Protein AF-A0A8D1YLF3-F1 (afdb_monomer_lite)

InterPro domains:
  IPR001211 Phospholipase A2 [PTHR11716] (1-70)
  IPR016090 Phospholipase A2-like, central domain [PF00068] (1-62)
  IPR016090 Phospholipase A2-like, central domain [SM00085] (1-77)
  IPR033113 Phospholipase A2, histidine active site [PS00118] (1-8)
  IPR036444 Phospholipase A2 domain superfamily [G3DSA:1.20.90.10] (1-81)
  IPR036444 Phospholipase A2 domain superfamily [SSF48619] (1-76)

Organism: Sus scrofa (NCBI:txid9823)

Foldseek 3Di:
DVLQLVVLVVVLVVVVAPLPPDDFDWDDDPNAIGGDPDDDPNRRSSSVSVNVVVVVCVVCVVVDDPVVPPDDVVPDDDDRDDD

Radius of gyration: 14.77 Å; chains: 1; bounding box: 30×37×29 Å

pLDDT: mean 91.06, std 10.95, range [52.22, 98.44]

Structure (mmCIF, N/CA/C/O backbone):
data_AF-A0A8D1YLF3-F1
#
_entry.id   AF-A0A8D1YLF3-F1
#
loop_
_atom_site.group_PDB
_atom_site.id
_atom_site.type_symbol
_atom_site.label_atom_id
_atom_site.label_alt_id
_atom_site.label_comp_id
_atom_site.label_asym_id
_atom_site.label_entity_id
_atom_site.label_seq_id
_atom_site.pdbx_PDB_ins_code
_atom_site.Cartn_x
_atom_site.Cartn_y
_atom_site.Cartn_z
_atom_site.occupancy
_atom_site.B_iso_or_equiv
_atom_site.auth_seq_id
_atom_site.auth_comp_id
_atom_site.auth_asym_id
_atom_site.auth_atom_id
_atom_site.pdbx_PDB_model_num
ATOM 1 N N . CYS A 1 1 ? 1.341 0.086 -11.867 1.00 95.69 1 CYS A N 1
ATOM 2 C CA . CYS A 1 1 ? 1.077 -0.587 -10.580 1.00 95.69 1 CYS A CA 1
ATOM 3 C C . CYS A 1 1 ? 1.208 0.401 -9.435 1.00 95.69 1 CYS A C 1
ATOM 5 O O . CYS A 1 1 ? 0.189 0.649 -8.817 1.00 95.69 1 CYS A O 1
ATOM 7 N N . CYS A 1 2 ? 2.388 1.001 -9.214 1.00 94.56 2 CYS A N 1
ATOM 8 C CA . CYS A 1 2 ? 2.611 1.950 -8.113 1.00 94.56 2 CYS A CA 1
ATOM 9 C C . CYS A 1 2 ? 1.635 3.132 -8.139 1.00 94.56 2 CYS A C 1
ATOM 11 O O . CYS A 1 2 ? 0.918 3.309 -7.179 1.00 94.56 2 CYS A O 1
ATOM 13 N N . TRP A 1 3 ? 1.449 3.808 -9.279 1.00 93.81 3 TRP A N 1
ATOM 14 C CA . TRP A 1 3 ? 0.491 4.924 -9.350 1.00 93.81 3 TRP A CA 1
ATOM 15 C C . TRP A 1 3 ? -0.948 4.568 -8.912 1.00 93.81 3 TRP A C 1
ATOM 17 O O . TRP A 1 3 ? -1.589 5.319 -8.191 1.00 93.81 3 TRP A O 1
ATOM 27 N N . VAL A 1 4 ? -1.451 3.385 -9.291 1.00 96.44 4 VAL A N 1
ATOM 28 C CA . VAL A 1 4 ? -2.784 2.912 -8.856 1.00 96.44 4 VAL A CA 1
ATOM 29 C C . VAL A 1 4 ? -2.801 2.595 -7.357 1.00 96.44 4 VAL A C 1
ATOM 31 O O . VAL A 1 4 ? -3.831 2.740 -6.705 1.00 96.44 4 VAL A O 1
ATOM 34 N N . HIS A 1 5 ? -1.676 2.123 -6.820 1.00 97.44 5 HIS A N 1
ATOM 35 C CA . HIS A 1 5 ? -1.505 1.848 -5.397 1.00 97.44 5 HIS A CA 1
ATOM 36 C C . HIS A 1 5 ? -1.454 3.150 -4.586 1.00 97.44 5 HIS A C 1
ATOM 38 O O . HIS A 1 5 ? -2.230 3.272 -3.644 1.00 97.44 5 HIS A O 1
ATOM 44 N N . ASP A 1 6 ? -0.688 4.146 -5.038 1.00 95.88 6 ASP A N 1
ATOM 45 C CA . ASP A 1 6 ? -0.620 5.487 -4.444 1.00 95.88 6 ASP A CA 1
ATOM 46 C C . ASP A 1 6 ? -2.002 6.161 -4.441 1.00 95.88 6 ASP A C 1
ATOM 48 O O . ASP A 1 6 ? -2.444 6.677 -3.418 1.00 95.88 6 ASP A O 1
ATOM 52 N N . TYR A 1 7 ? -2.743 6.071 -5.553 1.00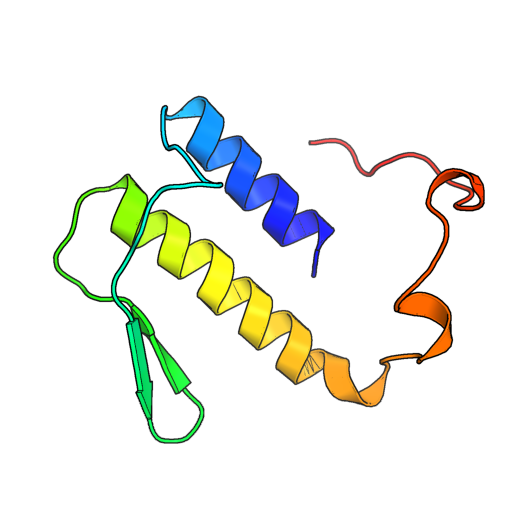 96.25 7 TYR A N 1
ATOM 53 C CA . TYR A 1 7 ? -4.126 6.552 -5.623 1.00 96.25 7 TYR A CA 1
ATOM 54 C C . TYR A 1 7 ? -5.047 5.827 -4.624 1.00 96.25 7 TYR A C 1
ATOM 56 O O . TYR A 1 7 ? -5.868 6.451 -3.953 1.00 96.25 7 TYR A O 1
ATOM 64 N N . CYS A 1 8 ? -4.897 4.506 -4.478 1.00 98.00 8 CYS A N 1
ATOM 65 C CA . CYS A 1 8 ? -5.655 3.724 -3.497 1.00 98.00 8 CYS A CA 1
ATOM 66 C C . CYS A 1 8 ? -5.356 4.182 -2.063 1.00 98.00 8 CYS A C 1
ATOM 68 O O . CYS A 1 8 ? -6.276 4.307 -1.259 1.00 98.00 8 CYS A O 1
ATOM 70 N N . TYR A 1 9 ? -4.087 4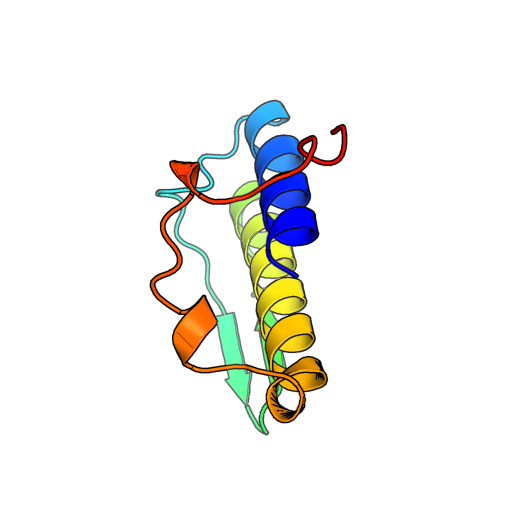.461 -1.755 1.00 97.81 9 TYR A N 1
ATOM 71 C CA . TYR A 1 9 ? -3.661 4.976 -0.456 1.00 97.81 9 TYR A CA 1
ATOM 72 C C . TYR A 1 9 ? -4.238 6.365 -0.182 1.00 97.81 9 TYR A C 1
ATOM 74 O O . TYR A 1 9 ? -4.861 6.546 0.862 1.00 97.81 9 TYR A O 1
ATOM 82 N N . ALA A 1 10 ? -4.145 7.293 -1.137 1.00 97.06 10 ALA A N 1
ATOM 83 C CA . ALA A 1 10 ? -4.709 8.637 -1.003 1.00 97.06 10 ALA A CA 1
ATOM 84 C C . ALA A 1 10 ? -6.211 8.597 -0.660 1.00 97.06 10 ALA A C 1
ATOM 86 O O . ALA A 1 10 ? -6.668 9.254 0.272 1.00 97.06 10 ALA A O 1
ATOM 87 N N . GLN A 1 11 ? -6.974 7.727 -1.329 1.00 97.69 11 GLN A N 1
ATOM 88 C CA . GLN A 1 11 ? -8.402 7.525 -1.053 1.00 97.69 11 GLN A CA 1
ATOM 89 C C . GLN A 1 11 ? -8.698 6.943 0.343 1.00 97.69 11 GLN A C 1
ATOM 91 O O . GLN A 1 11 ? -9.804 7.104 0.868 1.00 97.69 11 GLN A O 1
ATOM 96 N N . LEU A 1 12 ? -7.753 6.219 0.948 1.00 98.06 12 LEU A N 1
ATOM 97 C CA . LEU A 1 12 ? -7.876 5.734 2.325 1.00 98.06 12 LEU A CA 1
ATOM 98 C C . LEU A 1 12 ? -7.470 6.799 3.342 1.00 98.06 12 LEU A C 1
ATOM 100 O O . LEU A 1 12 ? -8.117 6.908 4.383 1.00 98.06 12 LEU A O 1
ATOM 104 N N . GLU A 1 13 ? -6.457 7.600 3.032 1.00 97.88 13 GLU A N 1
ATOM 105 C CA . GLU A 1 13 ? -6.022 8.733 3.853 1.00 97.88 13 GLU A CA 1
ATOM 106 C C . GLU A 1 13 ? -7.116 9.801 3.959 1.00 97.88 13 GLU A C 1
ATOM 108 O O . GLU A 1 13 ? -7.421 10.245 5.065 1.00 97.88 13 GLU A O 1
ATOM 113 N N . GLU A 1 14 ? -7.810 10.116 2.858 1.00 97.81 14 GLU A N 1
ATOM 114 C CA . GLU A 1 14 ? -8.999 10.990 2.852 1.00 97.81 14 GLU A CA 1
ATOM 115 C C . GLU A 1 14 ? -10.111 10.492 3.791 1.00 97.81 14 GLU A C 1
ATOM 117 O O . GLU A 1 14 ? -10.895 11.275 4.326 1.00 97.81 14 GLU A O 1
ATOM 122 N N . LYS A 1 15 ? -10.167 9.177 4.028 1.00 97.31 15 LYS A N 1
ATOM 123 C CA . LYS A 1 15 ? -11.126 8.525 4.933 1.00 97.31 15 LYS A CA 1
ATOM 124 C C . LYS A 1 15 ? -10.575 8.329 6.349 1.00 97.31 15 LYS A C 1
ATOM 126 O O . LYS A 1 15 ? -11.199 7.639 7.154 1.00 97.31 15 LYS A O 1
ATOM 131 N N . GLY A 1 16 ? -9.418 8.916 6.655 1.00 97.88 16 GLY A N 1
ATOM 132 C CA . GLY A 1 16 ? -8.787 8.885 7.974 1.00 97.88 16 GLY A CA 1
ATOM 133 C C . GLY A 1 16 ? -8.009 7.606 8.286 1.00 97.88 16 GLY A C 1
ATOM 134 O O . GLY A 1 16 ? -7.698 7.348 9.448 1.00 97.88 16 GLY A O 1
ATOM 135 N N . CYS A 1 17 ? -7.694 6.779 7.288 1.00 98.25 17 CYS A N 1
ATOM 136 C CA . CYS A 1 17 ? -6.878 5.589 7.497 1.00 98.25 17 CYS A CA 1
ATOM 137 C C . CYS A 1 17 ? -5.384 5.924 7.502 1.00 98.25 17 CYS A C 1
ATOM 139 O O . CYS A 1 17 ? -4.897 6.649 6.642 1.00 98.25 17 CYS A O 1
ATOM 141 N N . ASN A 1 18 ? -4.633 5.320 8.425 1.00 96.81 18 ASN A N 1
ATOM 142 C CA . ASN A 1 18 ? -3.177 5.449 8.458 1.00 96.81 18 ASN A CA 1
ATOM 143 C C . ASN A 1 18 ? -2.516 4.377 7.576 1.00 96.81 18 ASN A C 1
ATOM 145 O O . ASN A 1 18 ? -2.156 3.306 8.051 1.00 96.81 18 ASN A O 1
ATOM 149 N N . THR A 1 19 ? -2.379 4.647 6.284 1.00 96.75 19 THR A N 1
ATOM 150 C CA . THR A 1 19 ? -1.854 3.712 5.268 1.00 96.75 19 THR A CA 1
ATOM 151 C C . THR A 1 19 ? -0.422 3.230 5.531 1.00 96.75 19 THR A C 1
ATOM 153 O O . THR A 1 19 ? -0.066 2.122 5.130 1.00 96.75 19 THR A O 1
ATOM 156 N N . LEU A 1 20 ? 0.392 4.029 6.230 1.00 95.00 20 LEU A N 1
ATOM 157 C CA . LEU A 1 20 ? 1.802 3.733 6.492 1.00 95.00 20 LEU A CA 1
ATOM 158 C C . LEU A 1 20 ? 2.023 2.877 7.742 1.00 95.00 20 LEU A C 1
ATOM 160 O O . LEU A 1 20 ? 2.965 2.087 7.779 1.00 95.00 20 LEU A O 1
ATOM 164 N N . THR A 1 21 ? 1.186 3.026 8.775 1.00 96.38 21 THR A N 1
ATOM 165 C CA . THR A 1 21 ? 1.385 2.324 10.056 1.00 96.38 21 THR A CA 1
ATOM 166 C C . THR A 1 21 ? 0.264 1.350 10.415 1.00 96.38 21 THR A C 1
ATOM 168 O O . THR A 1 21 ? 0.412 0.579 11.365 1.00 96.38 21 THR A O 1
ATOM 171 N N . GLN A 1 22 ? -0.872 1.365 9.709 1.00 96.62 22 GLN A N 1
ATOM 172 C CA . GLN A 1 22 ? -1.987 0.456 9.974 1.00 96.62 22 GLN A CA 1
ATOM 173 C C . GLN A 1 22 ? -1.603 -0.981 9.615 1.00 96.62 22 GLN A C 1
ATOM 175 O O . GLN A 1 22 ? -1.460 -1.344 8.450 1.00 96.62 22 GLN A O 1
ATOM 180 N N . SER A 1 23 ? -1.538 -1.845 10.625 1.00 97.06 23 SER A N 1
ATOM 181 C CA . SER A 1 23 ? -1.393 -3.282 10.409 1.00 97.06 23 SER A CA 1
ATOM 182 C C . SER A 1 23 ? -2.726 -3.923 10.022 1.00 97.06 23 SER A C 1
ATOM 184 O O . SER A 1 23 ? -3.788 -3.561 10.542 1.00 97.06 23 SER A O 1
ATOM 186 N N . TYR A 1 24 ? -2.667 -4.912 9.132 1.00 97.56 24 TYR A N 1
ATOM 187 C CA . TYR A 1 24 ? -3.803 -5.727 8.706 1.00 97.56 24 TYR A CA 1
ATOM 188 C C . TYR A 1 24 ? -3.393 -7.202 8.590 1.00 97.56 24 TYR A C 1
ATOM 190 O O . TYR A 1 24 ? -2.210 -7.540 8.531 1.00 97.56 24 TYR A O 1
ATOM 198 N N . LYS A 1 25 ? -4.380 -8.104 8.579 1.00 97.50 25 LYS A N 1
ATOM 199 C CA . LYS A 1 25 ? -4.153 -9.554 8.490 1.00 97.50 25 LYS A CA 1
ATOM 200 C C . LYS A 1 25 ? -4.420 -10.057 7.075 1.00 97.50 25 LYS A C 1
ATOM 202 O O . LYS A 1 25 ? -5.432 -9.713 6.467 1.00 97.50 25 LYS A O 1
ATOM 207 N N . TYR A 1 26 ? -3.543 -10.927 6.590 1.00 97.44 26 TYR A N 1
ATOM 208 C CA . TYR A 1 26 ? -3.685 -11.611 5.309 1.00 97.44 26 TYR A CA 1
ATOM 209 C C . TYR A 1 26 ? -3.146 -13.039 5.405 1.00 97.44 26 TYR A C 1
ATOM 211 O O . TYR A 1 26 ? -2.410 -13.389 6.328 1.00 97.44 26 TYR A O 1
ATOM 219 N N . ARG A 1 27 ? -3.516 -13.871 4.435 1.00 97.44 27 ARG A N 1
ATOM 220 C CA . ARG A 1 27 ? -3.000 -15.230 4.264 1.00 97.44 27 ARG A CA 1
ATOM 221 C C . ARG A 1 27 ? -2.549 -15.421 2.827 1.00 97.44 27 ARG A C 1
ATOM 223 O O . ARG A 1 27 ? -3.213 -14.950 1.908 1.00 97.44 27 ARG A O 1
ATOM 230 N N . VAL A 1 28 ? -1.459 -16.155 2.632 1.00 97.25 28 VAL A N 1
ATOM 231 C CA . VAL A 1 28 ? -1.015 -16.590 1.305 1.00 97.25 28 VAL A CA 1
ATOM 232 C C . VAL A 1 28 ? -1.151 -18.100 1.214 1.00 97.25 28 VAL A C 1
ATOM 234 O O . VAL A 1 28 ? -0.627 -18.822 2.056 1.00 97.25 28 VAL A O 1
ATOM 237 N N . ALA A 1 29 ? -1.856 -18.585 0.198 1.00 97.06 29 ALA A N 1
ATOM 238 C CA . ALA A 1 29 ? -1.941 -20.008 -0.107 1.00 97.06 29 ALA A CA 1
ATOM 239 C C . ALA A 1 29 ? -2.070 -20.208 -1.612 1.00 97.06 29 ALA A C 1
ATOM 241 O O . ALA A 1 29 ? -2.779 -19.455 -2.277 1.00 97.06 29 ALA A O 1
ATOM 242 N N . TRP A 1 30 ? -1.365 -21.203 -2.154 1.00 95.50 30 TRP A N 1
ATOM 243 C CA . TRP A 1 30 ? -1.389 -21.524 -3.589 1.00 95.50 30 TRP A CA 1
ATOM 244 C C . TRP A 1 30 ? -1.037 -20.330 -4.498 1.00 95.50 30 TRP A C 1
ATOM 246 O O . TRP A 1 30 ? -1.476 -20.233 -5.639 1.00 95.50 30 TRP A O 1
ATOM 256 N N . GLY A 1 31 ? -0.245 -19.382 -3.986 1.00 91.94 31 GLY A N 1
ATOM 257 C CA . GLY A 1 31 ? 0.111 -18.159 -4.706 1.00 91.94 31 GLY A CA 1
ATOM 258 C C . GLY A 1 31 ? -1.019 -17.129 -4.834 1.00 91.94 31 GLY A C 1
ATOM 259 O O . GLY A 1 31 ? -0.866 -16.191 -5.627 1.00 91.94 31 GLY A O 1
ATOM 260 N N . LEU A 1 32 ? -2.111 -17.295 -4.077 1.00 96.12 32 LEU A N 1
ATOM 261 C CA . LEU A 1 32 ? -3.158 -16.302 -3.863 1.00 96.12 32 LEU A CA 1
ATOM 262 C C . LEU A 1 32 ? -3.008 -15.655 -2.485 1.00 96.12 32 LEU A C 1
ATOM 264 O O . LEU A 1 32 ? -2.820 -16.333 -1.476 1.00 96.12 32 LEU A O 1
ATOM 268 N N . VAL A 1 33 ? -3.141 -14.335 -2.458 1.00 97.44 33 VAL A N 1
ATOM 269 C CA . VAL A 1 33 ? -3.288 -13.528 -1.247 1.00 97.44 33 VAL A CA 1
ATOM 270 C C . VAL A 1 33 ? -4.777 -13.449 -0.919 1.00 97.44 33 VAL A C 1
ATOM 272 O O . VAL A 1 33 ? -5.580 -13.144 -1.798 1.00 97.44 33 VAL A O 1
ATOM 275 N N . THR A 1 34 ? -5.153 -13.715 0.327 1.00 97.44 34 THR A N 1
ATOM 276 C CA . THR A 1 34 ? -6.510 -13.542 0.866 1.00 97.44 34 THR A CA 1
ATOM 277 C C . THR A 1 34 ? -6.451 -12.554 2.025 1.00 97.44 34 THR A C 1
ATOM 279 O O . THR A 1 34 ? -5.703 -12.779 2.977 1.00 97.44 34 THR A O 1
ATOM 282 N N . CYS A 1 35 ? -7.225 -11.474 1.950 1.00 97.50 35 CYS A N 1
ATOM 283 C CA . CYS A 1 35 ? -7.382 -10.526 3.051 1.00 97.50 35 CYS A CA 1
ATOM 284 C C . CYS A 1 35 ? -8.319 -11.087 4.119 1.00 97.50 35 CYS A C 1
ATOM 286 O O . CYS A 1 35 ? -9.247 -11.828 3.800 1.00 97.50 35 CYS A O 1
ATOM 288 N N . ALA A 1 36 ? -8.075 -10.757 5.387 1.00 93.56 36 ALA A N 1
ATOM 289 C CA . ALA A 1 36 ? -8.998 -11.130 6.449 1.00 93.56 36 ALA A CA 1
ATOM 290 C C . ALA A 1 36 ? -10.354 -10.430 6.259 1.00 93.56 36 ALA A C 1
ATOM 292 O O . ALA A 1 36 ? -10.405 -9.224 6.046 1.00 93.56 36 ALA A O 1
ATOM 293 N N . GLU A 1 37 ? -11.446 -11.186 6.387 1.00 87.38 37 GLU A N 1
ATOM 294 C CA . GLU A 1 37 ? -12.817 -10.655 6.296 1.00 87.38 37 GLU A CA 1
ATOM 295 C C . GLU A 1 37 ? -13.231 -9.866 7.547 1.00 87.38 37 GLU A C 1
ATOM 297 O O . GLU A 1 37 ? -14.166 -9.072 7.510 1.00 87.38 37 GLU A O 1
ATOM 302 N N . ARG A 1 38 ? -12.537 -10.087 8.672 1.00 89.75 38 ARG A N 1
ATOM 303 C CA . ARG A 1 38 ? -12.767 -9.384 9.939 1.00 89.75 38 ARG A CA 1
ATOM 304 C C . ARG A 1 38 ? -11.647 -8.383 10.200 1.00 89.75 38 ARG A C 1
ATOM 306 O O . ARG A 1 38 ? -10.479 -8.765 10.274 1.00 89.75 38 ARG A O 1
ATOM 313 N N . GLY A 1 39 ? -12.030 -7.133 10.421 1.00 91.50 39 GLY A N 1
ATOM 314 C CA . GLY A 1 39 ? -11.140 -6.024 10.744 1.00 91.50 39 GLY A CA 1
ATOM 315 C C . GLY A 1 39 ? -11.885 -4.696 10.666 1.00 91.50 39 GLY A C 1
ATOM 316 O O . GLY A 1 39 ? -13.062 -4.656 10.304 1.00 91.50 39 GLY A O 1
ATOM 317 N N . SER A 1 40 ? -11.203 -3.601 10.994 1.00 96.19 40 SER A N 1
ATOM 318 C CA . SER A 1 40 ? -11.737 -2.268 10.714 1.00 96.19 40 SER A CA 1
ATOM 319 C C . SER A 1 40 ? -11.855 -2.034 9.202 1.00 96.19 40 SER A C 1
ATOM 321 O O . SER A 1 40 ? -11.243 -2.738 8.386 1.00 96.19 40 SER A O 1
ATOM 323 N N . TYR A 1 41 ? -12.611 -1.002 8.823 1.00 96.44 41 TYR A N 1
ATOM 324 C CA . TYR A 1 41 ? -12.664 -0.529 7.439 1.00 96.44 41 TYR A CA 1
ATOM 325 C C . TYR A 1 41 ? -11.249 -0.315 6.873 1.00 96.44 41 TYR A C 1
ATOM 327 O O . TYR A 1 41 ? -10.912 -0.874 5.829 1.00 96.44 41 TYR A O 1
ATOM 335 N N . CYS A 1 42 ? -10.394 0.399 7.613 1.00 97.75 42 CYS A N 1
ATOM 336 C CA . CYS A 1 42 ? -9.025 0.683 7.193 1.00 97.75 42 CYS A CA 1
ATOM 337 C C . CYS A 1 42 ? -8.193 -0.585 7.002 1.00 97.75 42 CYS A C 1
ATOM 339 O O . CYS A 1 42 ? -7.513 -0.710 5.993 1.00 97.75 42 CYS A O 1
ATOM 341 N N . GLN A 1 43 ? -8.287 -1.559 7.910 1.00 98.12 43 GLN A N 1
ATOM 342 C CA . GLN A 1 43 ? -7.547 -2.819 7.778 1.00 98.12 43 GLN A CA 1
ATOM 343 C C . GLN A 1 43 ? -7.943 -3.592 6.519 1.00 98.12 43 GLN A C 1
ATOM 345 O O . GLN A 1 43 ? -7.088 -4.089 5.786 1.00 98.12 43 GLN A O 1
ATOM 350 N N . THR A 1 44 ? -9.246 -3.683 6.267 1.00 97.31 44 THR A N 1
ATOM 351 C CA . THR A 1 44 ? -9.789 -4.476 5.161 1.00 97.31 44 THR A CA 1
ATOM 352 C C . THR A 1 44 ? -9.469 -3.832 3.813 1.00 97.31 44 THR A C 1
ATOM 354 O O . THR A 1 44 ? -9.041 -4.506 2.871 1.00 97.31 44 THR A O 1
ATOM 357 N N . GLN A 1 45 ? -9.630 -2.510 3.715 1.00 97.88 45 GLN A N 1
ATOM 358 C CA . GLN A 1 45 ? -9.367 -1.787 2.475 1.00 97.88 45 GLN A CA 1
ATOM 359 C C . GLN A 1 45 ? -7.874 -1.645 2.184 1.00 97.88 45 GLN A C 1
ATOM 361 O O . GLN A 1 45 ? -7.473 -1.835 1.037 1.00 97.88 45 GLN A O 1
ATOM 366 N N . LEU A 1 46 ? -7.044 -1.404 3.204 1.00 98.38 46 LEU A N 1
ATOM 367 C CA . LEU A 1 46 ? -5.594 -1.333 3.032 1.00 98.38 46 LEU A CA 1
ATOM 368 C C . LEU A 1 46 ? -5.039 -2.660 2.502 1.00 98.38 46 LEU A C 1
ATOM 370 O O . LEU A 1 46 ? -4.340 -2.678 1.490 1.00 98.38 46 LEU A O 1
ATOM 374 N N . CYS A 1 47 ? -5.469 -3.786 3.083 1.00 98.38 47 CYS A N 1
ATOM 375 C CA . CYS A 1 47 ? -5.127 -5.104 2.550 1.00 98.38 47 CYS A CA 1
ATOM 376 C C . CYS A 1 47 ? -5.567 -5.272 1.088 1.00 98.38 47 CYS A C 1
ATOM 378 O O . CYS A 1 47 ? -4.842 -5.843 0.276 1.00 98.38 47 CYS A O 1
ATOM 380 N N . THR A 1 48 ? -6.748 -4.764 0.729 1.00 97.75 48 THR A N 1
ATOM 381 C CA . THR A 1 48 ? -7.270 -4.853 -0.641 1.00 97.75 48 THR A CA 1
ATOM 382 C C . THR A 1 48 ? -6.430 -4.034 -1.630 1.00 97.75 48 THR A C 1
ATOM 384 O O . THR A 1 48 ? -6.170 -4.514 -2.739 1.00 97.75 48 THR A O 1
ATOM 387 N N . CYS A 1 49 ? -5.974 -2.832 -1.252 1.00 98.31 49 CYS A N 1
ATOM 388 C CA . CYS A 1 49 ? -5.034 -2.040 -2.055 1.00 98.31 49 CYS A CA 1
ATOM 389 C C . CYS A 1 49 ? -3.745 -2.836 -2.321 1.00 98.31 49 CYS A C 1
ATOM 391 O O . CYS A 1 49 ? -3.341 -3.000 -3.478 1.00 98.31 49 CYS A O 1
ATOM 393 N N . ASP A 1 50 ? -3.156 -3.414 -1.272 1.00 98.44 50 ASP A N 1
ATOM 394 C CA . ASP A 1 50 ? -1.884 -4.137 -1.356 1.00 98.44 50 ASP A CA 1
ATOM 395 C C . ASP A 1 50 ? -2.009 -5.471 -2.103 1.00 98.44 50 ASP A C 1
ATOM 397 O O . ASP A 1 50 ? -1.149 -5.830 -2.912 1.00 98.44 50 ASP A O 1
ATOM 401 N N . GLN A 1 51 ? -3.123 -6.184 -1.930 1.00 98.38 51 GLN A N 1
ATOM 402 C CA . GLN A 1 51 ? -3.443 -7.390 -2.693 1.00 98.38 51 GLN A CA 1
ATOM 403 C C . GLN A 1 51 ? -3.473 -7.093 -4.201 1.00 98.38 51 GLN A C 1
ATOM 405 O O . GLN A 1 51 ? -2.843 -7.800 -4.996 1.00 98.38 51 GLN A O 1
ATOM 410 N N . LYS A 1 52 ? -4.182 -6.030 -4.609 1.00 98.31 52 LYS A N 1
ATOM 411 C CA . LYS A 1 52 ? -4.245 -5.598 -6.014 1.00 98.31 52 LYS A CA 1
ATOM 412 C C . LYS A 1 52 ? -2.869 -5.183 -6.528 1.00 98.31 52 LYS A C 1
ATOM 414 O O . LYS A 1 52 ? -2.509 -5.536 -7.655 1.00 98.31 52 LYS A O 1
ATOM 419 N N . PHE A 1 53 ? -2.086 -4.481 -5.710 1.00 98.31 53 PHE A N 1
ATOM 420 C CA . PHE A 1 53 ? -0.727 -4.074 -6.051 1.00 98.31 53 PHE A CA 1
ATOM 421 C C . PHE A 1 53 ? 0.176 -5.280 -6.329 1.00 98.31 53 PHE A C 1
ATOM 423 O O . PHE A 1 53 ? 0.763 -5.370 -7.412 1.00 98.31 53 PHE A O 1
ATOM 430 N N . VAL A 1 54 ? 0.211 -6.261 -5.424 1.00 97.56 54 VAL A N 1
ATOM 431 C CA . VAL A 1 54 ? 1.013 -7.484 -5.585 1.00 97.56 54 VAL A CA 1
ATOM 432 C C . VAL A 1 54 ? 0.588 -8.273 -6.824 1.00 97.56 54 VAL A C 1
ATOM 434 O O . VAL A 1 54 ? 1.446 -8.754 -7.569 1.00 97.56 54 VAL A O 1
ATOM 437 N N . TYR A 1 55 ? -0.711 -8.375 -7.117 1.00 97.94 55 TYR A N 1
ATOM 438 C CA . TYR A 1 55 ? -1.165 -9.032 -8.346 1.00 97.94 55 TYR A CA 1
ATOM 439 C C . TYR A 1 55 ? -0.785 -8.263 -9.613 1.00 97.94 55 TYR A C 1
ATOM 441 O O . TYR A 1 55 ? -0.378 -8.884 -10.601 1.00 97.94 55 TYR A O 1
ATOM 449 N N . CYS A 1 56 ? -0.839 -6.929 -9.585 1.00 98.00 56 CYS A N 1
ATOM 450 C CA . CYS A 1 56 ? -0.343 -6.099 -10.679 1.00 98.00 56 CYS A CA 1
ATOM 451 C C . CYS A 1 56 ? 1.153 -6.350 -10.926 1.00 98.00 56 CYS A C 1
ATOM 453 O O . CYS A 1 56 ? 1.554 -6.579 -12.070 1.00 98.00 56 CYS A O 1
ATOM 455 N N . LEU A 1 57 ? 1.971 -6.385 -9.869 1.00 96.25 57 LEU A N 1
ATOM 456 C CA . LEU A 1 57 ? 3.399 -6.694 -9.970 1.00 96.25 57 LEU A CA 1
ATOM 457 C C . LEU A 1 57 ? 3.642 -8.109 -10.510 1.00 96.25 57 LEU A C 1
ATOM 459 O O . LEU A 1 57 ? 4.410 -8.281 -11.454 1.00 96.25 57 LEU A O 1
ATOM 463 N N . LYS A 1 58 ? 2.945 -9.120 -9.973 1.00 95.38 58 LYS A N 1
ATOM 464 C CA . LYS A 1 58 ? 3.054 -10.520 -10.416 1.00 95.38 58 LYS A CA 1
ATOM 465 C C . LYS A 1 58 ? 2.760 -10.660 -11.912 1.00 95.38 58 LYS A C 1
ATOM 467 O O . LYS A 1 58 ? 3.519 -11.324 -12.617 1.00 95.38 58 LYS A O 1
ATOM 472 N N . ARG A 1 59 ? 1.705 -10.001 -12.408 1.00 96.31 59 ARG A N 1
ATOM 473 C CA . ARG A 1 59 ? 1.331 -9.995 -13.834 1.00 96.31 59 ARG A CA 1
ATOM 474 C C . ARG A 1 59 ? 2.390 -9.326 -14.715 1.00 96.31 59 ARG A C 1
ATOM 476 O O . ARG A 1 59 ? 2.635 -9.795 -15.822 1.00 96.31 59 ARG A O 1
ATOM 483 N N . ASN A 1 60 ? 3.031 -8.266 -14.224 1.00 95.75 60 ASN A N 1
ATOM 484 C CA . ASN A 1 60 ? 4.009 -7.472 -14.976 1.00 95.75 60 ASN A CA 1
ATOM 485 C C . ASN A 1 60 ? 5.473 -7.860 -14.695 1.00 95.75 60 ASN A C 1
ATOM 487 O O . ASN A 1 60 ? 6.392 -7.185 -15.154 1.00 95.75 60 ASN A O 1
ATOM 491 N N . LYS A 1 61 ? 5.721 -8.975 -13.992 1.00 93.06 61 LYS A N 1
ATOM 492 C CA . LYS A 1 61 ? 7.078 -9.438 -13.655 1.00 93.06 61 LYS A CA 1
ATOM 493 C C . LYS A 1 61 ? 7.966 -9.622 -14.893 1.00 93.06 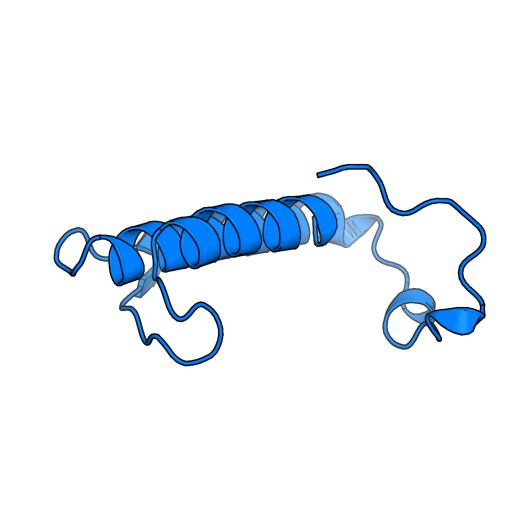61 LYS A C 1
ATOM 495 O O . LYS A 1 61 ? 9.160 -9.362 -14.831 1.00 93.06 61 LYS A O 1
ATOM 500 N N . ARG A 1 62 ? 7.392 -10.04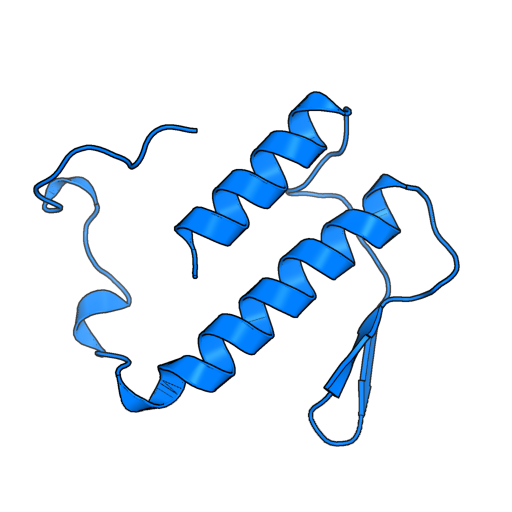9 -16.025 1.00 90.88 62 ARG A N 1
ATOM 501 C CA . ARG A 1 62 ? 8.136 -10.297 -17.276 1.00 90.88 62 ARG A CA 1
ATOM 502 C C . ARG A 1 62 ? 8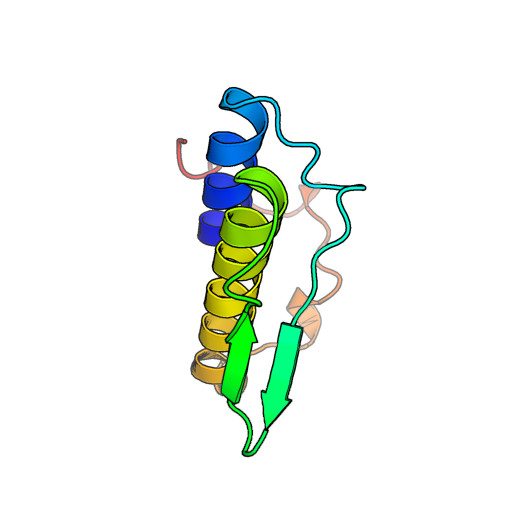.693 -9.026 -17.920 1.00 90.88 62 ARG A C 1
ATOM 504 O O . ARG A 1 62 ? 9.716 -9.098 -18.584 1.00 90.88 62 ARG A O 1
ATOM 511 N N . SER A 1 63 ? 8.033 -7.885 -17.735 1.00 90.69 63 SER A N 1
ATOM 512 C CA . SER A 1 63 ? 8.466 -6.589 -18.273 1.00 90.69 63 SER A CA 1
ATOM 513 C C . SER A 1 63 ? 9.279 -5.773 -17.266 1.00 90.69 63 SER A C 1
ATOM 515 O O . SER A 1 63 ? 9.571 -4.604 -17.515 1.00 90.69 63 SER A O 1
ATOM 517 N N . TYR A 1 64 ? 9.610 -6.359 -16.114 1.00 88.56 64 TYR A N 1
ATOM 518 C CA . TYR A 1 64 ? 10.396 -5.697 -15.087 1.00 88.56 64 TYR A CA 1
ATOM 519 C C . TYR A 1 64 ? 11.832 -5.461 -15.565 1.00 88.56 64 TYR A C 1
ATOM 521 O O . TYR A 1 64 ? 12.461 -6.346 -16.144 1.00 88.56 64 TYR A O 1
ATOM 529 N N . ARG A 1 65 ? 12.359 -4.260 -15.310 1.00 88.19 65 ARG A N 1
ATOM 530 C CA . ARG A 1 65 ? 13.714 -3.853 -15.696 1.00 88.19 65 ARG A CA 1
ATOM 531 C C . ARG A 1 65 ? 14.504 -3.498 -14.443 1.00 88.19 65 ARG A C 1
ATOM 533 O O . ARG A 1 65 ? 14.102 -2.595 -13.716 1.00 88.19 65 ARG A O 1
ATOM 540 N N . LEU A 1 66 ? 15.642 -4.160 -14.227 1.00 87.25 66 LEU A N 1
ATOM 541 C CA . LEU A 1 66 ? 16.475 -3.977 -13.027 1.00 87.25 66 LEU A CA 1
ATOM 542 C C . LEU A 1 66 ? 16.906 -2.517 -12.812 1.00 87.25 66 LEU A C 1
ATOM 544 O O . LEU A 1 66 ? 16.890 -2.033 -11.688 1.00 87.25 66 LEU A O 1
ATOM 548 N N . HIS A 1 67 ? 17.206 -1.774 -13.882 1.00 84.06 67 HIS A N 1
ATOM 549 C CA . HIS A 1 67 ? 17.607 -0.366 -13.766 1.00 84.06 67 HIS A CA 1
ATOM 550 C C . HIS A 1 67 ? 16.494 0.565 -13.252 1.00 84.06 67 HIS A C 1
ATOM 552 O O . HIS A 1 67 ? 16.792 1.671 -12.816 1.00 84.06 67 HIS A O 1
ATOM 558 N N . LEU A 1 68 ? 15.220 0.149 -13.295 1.00 83.88 68 LEU A N 1
ATOM 559 C CA . LEU A 1 68 ? 14.107 0.931 -12.743 1.00 83.88 68 LEU A CA 1
ATOM 560 C C . LEU A 1 68 ? 13.953 0.749 -11.228 1.00 83.88 68 LEU A C 1
ATOM 562 O O . LEU A 1 68 ? 13.215 1.506 -10.608 1.00 83.88 68 LEU A O 1
ATOM 566 N N . GLN A 1 69 ? 14.630 -0.233 -10.623 1.00 85.31 69 GLN A N 1
ATOM 567 C CA . GLN A 1 69 ? 14.501 -0.530 -9.196 1.00 85.31 69 GLN A CA 1
ATOM 568 C C . GLN A 1 69 ? 14.952 0.643 -8.322 1.00 85.31 69 GLN A C 1
ATOM 570 O O . GLN A 1 69 ? 14.295 0.954 -7.335 1.00 85.31 69 GLN A O 1
ATOM 575 N N . HIS A 1 70 ? 16.066 1.282 -8.687 1.00 85.94 70 HIS A N 1
ATOM 576 C CA . HIS A 1 70 ? 16.677 2.391 -7.946 1.00 85.94 70 HIS A CA 1
ATOM 577 C C . HIS A 1 70 ? 16.646 3.684 -8.771 1.00 85.94 70 HIS A C 1
ATOM 579 O O . HIS A 1 70 ? 17.582 4.483 -8.725 1.00 85.94 70 HIS A O 1
ATOM 585 N N . ILE A 1 71 ? 15.604 3.866 -9.591 1.00 84.31 71 ILE A N 1
ATOM 586 C CA . ILE A 1 71 ? 15.484 5.073 -10.406 1.00 84.31 71 ILE A CA 1
ATOM 587 C C . ILE A 1 71 ? 15.421 6.313 -9.506 1.00 84.31 71 ILE A C 1
ATOM 589 O O . ILE A 1 71 ? 14.653 6.372 -8.547 1.00 84.31 71 ILE A O 1
ATOM 593 N N . TRP A 1 72 ? 16.237 7.316 -9.823 1.00 77.06 72 TRP A N 1
ATOM 594 C CA . TRP A 1 72 ? 16.231 8.584 -9.106 1.00 77.06 72 TRP A CA 1
ATOM 595 C C . TRP A 1 72 ? 15.071 9.444 -9.619 1.00 77.06 72 TRP A C 1
ATOM 597 O O . TRP A 1 72 ? 15.049 9.826 -10.790 1.00 77.06 72 TRP A O 1
ATOM 607 N N . ILE A 1 73 ? 14.091 9.730 -8.758 1.00 72.94 73 ILE A N 1
ATOM 608 C CA . ILE A 1 73 ? 12.860 10.448 -9.134 1.00 72.94 73 ILE A CA 1
ATOM 609 C C . ILE A 1 73 ? 13.118 11.819 -9.778 1.00 72.94 73 ILE A C 1
ATOM 611 O O . ILE A 1 73 ? 12.444 12.129 -10.757 1.00 72.94 73 ILE A O 1
ATOM 615 N N . PRO A 1 74 ? 14.114 12.617 -9.365 1.00 71.12 74 PRO A N 1
ATOM 616 C CA . PRO A 1 74 ? 14.380 13.892 -10.035 1.00 71.12 74 PRO A CA 1
ATOM 617 C C . PRO A 1 74 ? 14.881 13.756 -11.486 1.00 71.12 74 PRO A C 1
ATOM 619 O O . PRO A 1 74 ? 14.913 14.742 -12.212 1.00 71.12 74 PRO A O 1
ATOM 622 N N . HIS A 1 75 ? 15.253 12.550 -11.934 1.00 66.44 75 HIS A N 1
ATOM 623 C CA . HIS A 1 75 ? 15.572 12.264 -13.338 1.00 66.44 75 HIS A CA 1
ATOM 624 C C . HIS A 1 75 ? 14.348 11.786 -14.146 1.00 66.44 75 HIS A C 1
ATOM 626 O O . HIS A 1 75 ? 14.429 11.607 -15.364 1.00 66.44 75 HIS A O 1
ATOM 632 N N . SER A 1 76 ? 13.204 11.570 -13.489 1.00 69.62 76 SER A N 1
ATOM 633 C CA . SER A 1 76 ? 11.958 11.235 -14.172 1.00 69.62 76 SER A CA 1
ATOM 634 C C . SER A 1 76 ? 11.445 12.456 -14.948 1.00 69.62 76 SER A C 1
ATOM 636 O O . SER A 1 76 ? 11.272 13.542 -14.403 1.00 69.62 76 SER A O 1
ATOM 638 N N . LYS A 1 77 ? 11.262 12.298 -16.264 1.00 69.62 77 LYS A N 1
ATOM 639 C CA . LYS A 1 77 ? 10.676 13.323 -17.138 1.00 69.62 77 LYS A CA 1
ATOM 640 C C . LYS A 1 77 ? 9.188 13.016 -17.304 1.00 69.62 77 LYS A C 1
ATOM 642 O O . LYS A 1 77 ? 8.857 11.947 -17.811 1.00 69.62 77 LYS A O 1
ATOM 647 N N . GLY A 1 78 ? 8.305 13.930 -16.906 1.00 67.44 78 GLY A N 1
ATOM 648 C CA . GLY A 1 78 ? 6.857 13.796 -17.104 1.00 67.44 78 GLY A CA 1
ATOM 649 C C . GLY A 1 78 ? 6.028 14.443 -15.995 1.00 67.44 78 GLY A C 1
ATOM 650 O O . GLY A 1 78 ? 6.546 14.745 -14.925 1.00 67.44 78 GLY A O 1
ATOM 651 N N . GLN A 1 79 ? 4.740 14.666 -16.263 1.00 62.66 79 GLN A N 1
ATOM 652 C CA . GLN A 1 79 ? 3.773 15.070 -15.239 1.00 62.66 79 GLN A CA 1
ATOM 653 C C . GLN A 1 79 ? 3.326 13.839 -14.449 1.00 62.66 79 GLN A C 1
ATOM 655 O O . GLN A 1 79 ? 3.077 12.782 -15.036 1.00 62.66 79 GLN A O 1
ATOM 660 N N . SER A 1 80 ? 3.204 13.981 -13.129 1.00 65.75 80 SER A N 1
ATOM 661 C CA . SER A 1 80 ? 2.511 12.992 -12.305 1.00 65.75 80 SER A CA 1
ATOM 662 C C . SER A 1 80 ? 1.084 12.830 -12.837 1.00 65.75 80 SER A C 1
ATOM 664 O O . SER A 1 80 ? 0.425 13.846 -13.071 1.00 65.75 80 SER A O 1
ATOM 666 N N . PRO A 1 81 ? 0.591 11.600 -13.062 1.00 66.25 81 PRO A N 1
ATOM 667 C CA . PRO A 1 81 ? -0.785 11.428 -13.493 1.00 66.25 81 PRO A CA 1
ATOM 668 C C . PRO A 1 81 ? -1.701 11.940 -12.379 1.00 66.25 81 PRO A C 1
ATOM 670 O O . PRO A 1 81 ? -1.483 11.627 -11.207 1.00 66.25 81 PRO A O 1
ATOM 673 N N . VAL A 1 82 ? -2.652 12.789 -12.763 1.00 59.00 82 VAL A N 1
ATOM 674 C CA . VAL A 1 82 ? -3.527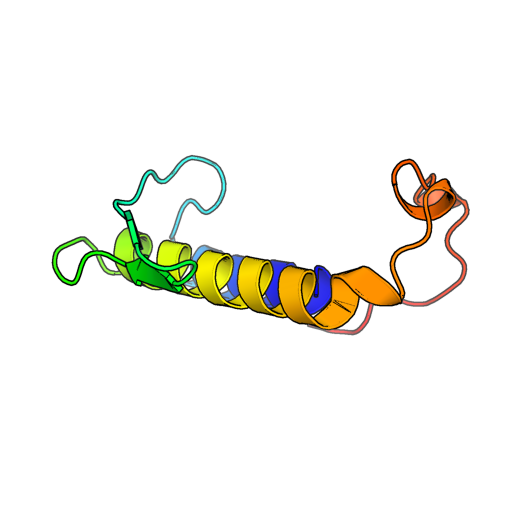 13.532 -11.849 1.00 59.00 82 VAL A CA 1
ATOM 675 C C . VAL A 1 82 ? -4.363 12.558 -11.017 1.00 59.00 82 VAL A C 1
ATOM 677 O O . VAL A 1 82 ? -4.888 11.592 -11.576 1.00 59.00 82 VAL A O 1
ATOM 680 N N . SER A 1 83 ? -4.440 12.814 -9.710 1.00 52.22 83 SER A N 1
ATOM 681 C CA . SER A 1 83 ? -5.305 12.127 -8.742 1.00 52.22 83 SER A CA 1
ATOM 682 C C . SER A 1 83 ? -6.782 12.364 -9.033 1.00 52.22 83 SER A C 1
ATOM 684 O O . SER A 1 83 ? -7.132 13.528 -9.335 1.00 52.22 83 SER A O 1
#

Secondary structure (DSSP, 8-state):
-HHHHHHHHHHHHTTT--TTT----EEEETTEEEE-SSS-HHHHHHHHHHHHHHHHHHHHGGG--GGGTT--GGG--SPPPP-

Sequence (83 aa):
CCWVHDYCYAQLEEKGCNTLTQSYKYRVAWGLVTCAERGSYCQTQLCTCDQKFVYCLKRNKRSYRLHLQHIWIPHSKGQSPVS